Protein AF-A0A6P6B513-F1 (afdb_monomer)

Nearest PDB structures (foldseek):
  8i21-assembly1_A  TM=5.503E-01  e=3.411E+00  Saccharomyces cerevisiae S288C
  4tko-assembly1_B  TM=4.363E-01  e=9.243E+00  Aquifex aeolicus VF5

Sequence (126 aa):
MLTLEQEETMELVKHETSREERELTKAMATIQESVATPPPLNLVRRSGRLVDGEALDLESAMETLKVGMLRTLERADKLRGSTLRRVIEILSPVKKVKFPAASAEFQLRVRKWGLQKNQQREIELG

Structure (mmCIF, N/CA/C/O backbone):
data_AF-A0A6P6B513-F1
#
_entry.id   AF-A0A6P6B513-F1
#
loop_
_atom_site.group_PDB
_atom_site.id
_atom_site.type_symbol
_atom_site.label_atom_id
_atom_site.label_alt_id
_atom_site.label_comp_id
_atom_site.label_asym_id
_atom_site.label_entity_id
_atom_site.label_seq_id
_atom_site.pdbx_PDB_ins_code
_atom_site.Cartn_x
_atom_site.Cartn_y
_atom_site.Cartn_z
_atom_site.occupancy
_atom_site.B_iso_or_equiv
_atom_site.auth_seq_id
_atom_site.auth_comp_id
_atom_site.auth_asym_id
_atom_site.auth_atom_id
_atom_site.pdbx_PDB_model_num
ATOM 1 N N . MET A 1 1 ? -8.303 -4.126 25.271 1.00 73.94 1 MET A N 1
ATOM 2 C CA . MET A 1 1 ? -7.943 -5.480 24.802 1.00 73.94 1 MET A CA 1
ATOM 3 C C . MET A 1 1 ? -8.897 -5.942 23.718 1.00 73.94 1 MET A C 1
ATOM 5 O O . MET A 1 1 ? -10.070 -5.574 23.772 1.00 73.94 1 MET A O 1
ATOM 9 N N . LEU A 1 2 ? -8.401 -6.690 22.730 1.00 82.19 2 LEU A N 1
ATOM 10 C CA . LEU A 1 2 ? -9.224 -7.494 21.816 1.00 82.19 2 LEU A CA 1
ATOM 11 C C . LEU A 1 2 ? -9.775 -8.714 22.571 1.00 82.19 2 LEU A C 1
ATOM 13 O O . LEU A 1 2 ? -9.235 -9.076 23.613 1.00 82.19 2 LEU A O 1
ATOM 17 N N . THR A 1 3 ? -10.895 -9.267 22.114 1.00 89.06 3 THR A N 1
ATOM 18 C CA . THR A 1 3 ? -11.330 -10.602 22.558 1.00 89.06 3 THR A CA 1
ATOM 19 C C . THR A 1 3 ? -10.532 -11.669 21.803 1.00 89.06 3 THR A C 1
ATOM 21 O O . THR A 1 3 ? -9.979 -11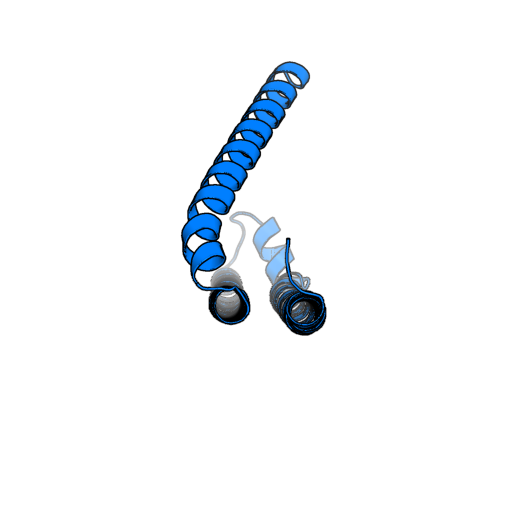.360 20.750 1.00 89.06 3 THR A O 1
ATOM 24 N N . LEU A 1 4 ? -10.496 -12.910 22.302 1.00 88.38 4 LEU A N 1
ATOM 25 C CA . LEU A 1 4 ? -9.792 -14.019 21.634 1.00 88.38 4 LEU A CA 1
ATOM 26 C C . LEU A 1 4 ? -10.280 -14.226 20.189 1.00 88.38 4 LEU A C 1
ATOM 28 O O . LEU A 1 4 ? -9.481 -14.261 19.266 1.00 88.38 4 LEU A O 1
ATOM 32 N N . GLU A 1 5 ? -11.595 -14.218 19.973 1.00 87.88 5 GLU A N 1
ATOM 33 C CA . GLU A 1 5 ? -12.198 -14.303 18.633 1.00 87.88 5 GLU A CA 1
ATOM 34 C C . GLU A 1 5 ? -11.773 -13.139 17.713 1.00 87.88 5 GLU A C 1
ATOM 36 O O . GLU A 1 5 ? -11.492 -13.322 16.526 1.00 87.88 5 GLU A O 1
ATOM 41 N N . GLN A 1 6 ? -11.680 -11.919 18.259 1.00 87.69 6 GLN A N 1
ATOM 42 C CA . GLN A 1 6 ? -11.197 -10.762 17.500 1.00 87.69 6 GLN A CA 1
ATOM 43 C C . GLN A 1 6 ? -9.715 -10.893 17.148 1.00 87.69 6 GLN A C 1
ATOM 45 O O . GLN A 1 6 ? -9.306 -10.414 16.095 1.00 87.69 6 GLN A O 1
ATOM 50 N N . GLU A 1 7 ? -8.916 -11.495 18.024 1.00 91.62 7 GLU A N 1
ATOM 51 C CA . GLU A 1 7 ? -7.486 -11.718 17.826 1.00 91.62 7 GLU A CA 1
ATOM 52 C C . GLU A 1 7 ? -7.227 -12.774 16.747 1.00 91.62 7 GLU A C 1
ATOM 54 O O . GLU A 1 7 ? -6.465 -12.514 15.817 1.00 91.62 7 GLU A O 1
ATOM 59 N N . GLU A 1 8 ? -7.946 -13.897 16.784 1.00 93.12 8 GLU A N 1
ATOM 60 C CA . GLU A 1 8 ? -7.895 -14.924 15.736 1.00 93.12 8 GLU A CA 1
ATOM 61 C C . GLU A 1 8 ? -8.299 -14.353 14.370 1.00 93.12 8 GLU A C 1
ATOM 63 O O . GLU A 1 8 ? -7.590 -14.520 13.374 1.00 93.12 8 GLU A O 1
ATOM 68 N N . THR A 1 9 ? -9.397 -13.593 14.324 1.00 93.75 9 THR A N 1
ATOM 69 C CA . THR A 1 9 ? -9.854 -12.956 13.079 1.00 93.75 9 THR A CA 1
ATOM 70 C C . THR A 1 9 ? -8.852 -11.907 12.581 1.00 93.75 9 THR A C 1
ATOM 72 O O . THR A 1 9 ? -8.643 -11.762 11.375 1.00 93.75 9 THR A O 1
ATOM 75 N N . MET A 1 10 ? -8.193 -11.183 13.491 1.00 93.94 10 MET A N 1
ATOM 76 C CA . MET A 1 10 ? -7.154 -10.212 13.145 1.00 93.94 10 MET A CA 1
ATOM 77 C C . MET A 1 10 ? -5.928 -10.885 12.522 1.00 93.94 10 MET A C 1
ATOM 79 O O . MET A 1 10 ? -5.408 -10.389 11.521 1.00 93.94 10 MET A O 1
ATOM 83 N N . GLU A 1 11 ? -5.475 -12.012 13.076 1.00 95.56 11 GLU A N 1
ATOM 84 C CA . GLU A 1 11 ? -4.339 -12.756 12.524 1.00 95.56 11 GLU A CA 1
ATOM 85 C C . GLU A 1 11 ? -4.641 -13.307 11.124 1.00 95.56 11 GLU A C 1
ATOM 87 O O . GLU A 1 11 ? -3.770 -13.259 10.254 1.00 95.56 11 GLU A O 1
ATOM 92 N N . LEU A 1 12 ? -5.884 -13.716 10.846 1.00 95.62 12 LEU A N 1
ATOM 93 C CA . LEU A 1 12 ? -6.299 -14.089 9.488 1.00 95.62 12 LEU A CA 1
ATOM 94 C C . LEU A 1 12 ? -6.195 -12.909 8.511 1.00 95.62 12 LEU A C 1
ATOM 96 O O . LEU A 1 12 ? -5.563 -13.032 7.458 1.00 95.62 12 LEU A O 1
ATOM 100 N N . VAL A 1 13 ? -6.749 -11.741 8.869 1.00 96.88 13 VAL A N 1
ATOM 101 C CA . VAL A 1 13 ? -6.657 -10.525 8.035 1.00 96.88 13 VAL A CA 1
ATOM 102 C C . VAL A 1 13 ? -5.200 -10.145 7.780 1.00 96.88 13 VAL A C 1
ATOM 104 O O . VAL A 1 13 ? -4.840 -9.777 6.658 1.00 96.88 13 VAL A O 1
ATOM 107 N N . LYS A 1 14 ? -4.355 -10.239 8.807 1.00 95.88 14 LYS A N 1
ATOM 108 C CA . LYS A 1 14 ? -2.924 -9.948 8.720 1.00 95.88 14 LYS A CA 1
ATOM 109 C C . LYS A 1 14 ? -2.212 -10.920 7.787 1.00 95.88 14 LYS A C 1
ATOM 111 O O . LYS A 1 14 ? -1.510 -10.465 6.890 1.00 95.88 14 LYS A O 1
ATOM 116 N N . HIS A 1 15 ? -2.420 -12.226 7.946 1.00 97.69 15 HIS A N 1
ATOM 117 C CA . HIS A 1 15 ? -1.790 -13.236 7.098 1.00 97.69 15 HIS A CA 1
ATOM 118 C C . HIS A 1 15 ? -2.163 -13.057 5.619 1.00 97.69 15 HIS A C 1
ATOM 120 O O . HIS A 1 15 ? -1.289 -13.051 4.751 1.00 97.69 15 HIS A O 1
ATOM 126 N N . GLU A 1 16 ? -3.449 -12.856 5.326 1.00 97.12 16 GLU A N 1
ATOM 127 C CA . GLU A 1 16 ? -3.922 -12.604 3.962 1.00 97.12 16 GLU A CA 1
ATOM 128 C C . GLU A 1 16 ? -3.349 -11.307 3.387 1.00 97.12 16 GLU A C 1
ATOM 130 O O . GLU A 1 16 ? -2.836 -11.307 2.269 1.00 97.12 16 GLU A O 1
ATOM 135 N N . THR A 1 17 ? -3.365 -10.218 4.162 1.00 97.62 17 THR A N 1
ATOM 136 C CA . THR A 1 17 ? -2.789 -8.936 3.729 1.00 97.62 17 THR A CA 1
ATOM 137 C C . THR A 1 17 ? -1.303 -9.090 3.422 1.00 97.62 17 THR A C 1
ATOM 139 O O . THR A 1 17 ? -0.860 -8.694 2.349 1.00 97.62 17 THR A O 1
ATOM 142 N N . SER A 1 18 ? -0.539 -9.736 4.307 1.00 97.62 18 SER A N 1
ATOM 143 C CA . SER A 1 18 ? 0.892 -9.971 4.102 1.00 97.62 18 SER A CA 1
ATOM 144 C C . SER A 1 18 ? 1.182 -10.833 2.876 1.00 97.62 18 SER A C 1
ATOM 146 O O . SER A 1 18 ? 2.214 -10.648 2.231 1.00 97.62 18 SER A O 1
ATOM 148 N N . ARG A 1 19 ? 0.300 -11.776 2.528 1.00 97.94 19 ARG A N 1
ATOM 149 C CA . ARG A 1 19 ? 0.436 -12.535 1.282 1.00 97.94 19 ARG A CA 1
ATOM 150 C C . ARG A 1 19 ? 0.294 -11.616 0.071 1.00 97.94 19 ARG A C 1
ATOM 152 O O . ARG A 1 19 ? 1.168 -11.630 -0.790 1.00 97.94 19 ARG A O 1
ATOM 159 N N . GLU A 1 20 ? -0.744 -10.787 0.030 1.00 97.56 20 GLU A N 1
ATOM 160 C CA . GLU A 1 20 ? -0.967 -9.904 -1.120 1.00 97.56 20 GLU A CA 1
ATOM 161 C C . GLU A 1 20 ? 0.052 -8.764 -1.220 1.00 97.56 20 GLU A C 1
ATOM 163 O O . GLU A 1 20 ? 0.441 -8.377 -2.322 1.00 97.56 20 GLU A O 1
ATOM 168 N N . GLU A 1 21 ? 0.577 -8.279 -0.095 1.00 97.75 21 GLU A N 1
ATOM 169 C CA . GLU A 1 21 ? 1.711 -7.348 -0.074 1.00 97.75 21 GLU A CA 1
ATOM 170 C C . GLU A 1 21 ? 2.967 -7.952 -0.719 1.00 97.75 21 GLU A C 1
ATOM 172 O O . GLU A 1 21 ? 3.691 -7.258 -1.441 1.00 97.75 21 GLU A O 1
ATOM 177 N N . ARG A 1 22 ? 3.223 -9.254 -0.518 1.00 97.50 22 ARG A N 1
ATOM 178 C CA . ARG A 1 22 ? 4.338 -9.949 -1.183 1.00 97.50 22 ARG A CA 1
ATOM 179 C C . ARG A 1 22 ? 4.119 -10.039 -2.687 1.00 97.50 22 ARG A C 1
ATOM 181 O O . ARG A 1 22 ? 5.062 -9.808 -3.437 1.00 97.50 22 ARG A O 1
ATOM 188 N N . GLU A 1 23 ? 2.902 -10.331 -3.132 1.00 96.81 23 GLU A N 1
ATOM 189 C CA . GLU A 1 23 ? 2.583 -10.377 -4.564 1.00 96.81 23 GLU A CA 1
ATOM 190 C C . GLU A 1 23 ? 2.696 -8.997 -5.224 1.00 96.81 23 GLU A C 1
ATOM 192 O O . GLU A 1 23 ? 3.229 -8.880 -6.328 1.00 96.81 23 GLU A O 1
ATOM 197 N N . LEU A 1 24 ? 2.289 -7.928 -4.532 1.00 96.94 24 LEU A N 1
ATOM 198 C CA . LEU A 1 24 ? 2.519 -6.556 -4.995 1.00 96.94 24 LEU A CA 1
ATOM 199 C C . LEU A 1 24 ? 4.008 -6.230 -5.086 1.00 96.94 24 LEU A C 1
ATOM 201 O O . LEU A 1 24 ? 4.445 -5.665 -6.083 1.00 96.94 24 LEU A O 1
ATOM 205 N N . THR A 1 25 ? 4.792 -6.624 -4.082 1.00 96.44 25 THR A N 1
ATOM 206 C CA . THR A 1 25 ? 6.244 -6.397 -4.065 1.00 96.44 25 THR A CA 1
ATOM 207 C C . THR A 1 25 ? 6.934 -7.114 -5.225 1.00 96.44 25 THR A C 1
ATOM 209 O O . THR A 1 25 ? 7.756 -6.514 -5.914 1.00 96.44 25 THR A O 1
ATOM 212 N N . LYS A 1 26 ? 6.562 -8.372 -5.495 1.00 96.62 26 LYS A N 1
ATOM 213 C CA . LYS A 1 26 ? 7.049 -9.119 -6.665 1.00 96.62 26 LYS A CA 1
ATOM 214 C C . LYS A 1 26 ? 6.672 -8.420 -7.970 1.00 96.62 26 LYS A C 1
ATOM 216 O O . LYS A 1 26 ? 7.529 -8.248 -8.826 1.00 96.62 26 LYS A O 1
ATOM 221 N N . ALA A 1 27 ? 5.425 -7.961 -8.103 1.00 95.12 27 ALA A N 1
ATOM 222 C CA . ALA A 1 27 ? 4.983 -7.233 -9.291 1.00 95.12 27 ALA A CA 1
ATOM 223 C C . ALA A 1 27 ? 5.782 -5.935 -9.507 1.00 95.12 27 ALA A C 1
ATOM 225 O O . ALA A 1 27 ? 6.207 -5.668 -10.630 1.00 95.12 27 ALA A O 1
ATOM 226 N N . MET A 1 28 ? 6.038 -5.159 -8.444 1.00 94.44 28 MET A N 1
ATOM 227 C CA . MET A 1 28 ? 6.898 -3.970 -8.519 1.00 94.44 28 MET A CA 1
ATOM 228 C C . MET A 1 28 ? 8.307 -4.331 -8.994 1.00 94.44 28 MET A C 1
ATOM 230 O O . MET A 1 28 ? 8.824 -3.666 -9.889 1.00 94.44 28 MET A O 1
ATOM 234 N N . ALA A 1 29 ? 8.903 -5.391 -8.438 1.00 93.94 29 ALA A N 1
ATOM 235 C CA . ALA A 1 29 ? 10.230 -5.855 -8.834 1.00 93.94 29 ALA A CA 1
ATOM 236 C C . ALA A 1 29 ? 10.274 -6.240 -10.320 1.00 93.94 29 ALA A C 1
ATOM 238 O O . ALA A 1 29 ? 11.123 -5.738 -11.045 1.00 93.94 29 ALA A O 1
ATOM 239 N N . THR A 1 30 ? 9.305 -7.018 -10.810 1.00 92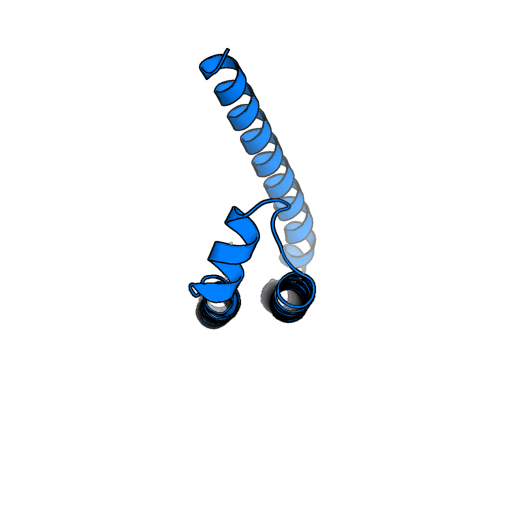.69 30 THR A N 1
ATOM 240 C CA . THR A 1 30 ? 9.228 -7.401 -12.230 1.00 92.69 30 THR A CA 1
ATOM 241 C C . THR A 1 30 ? 9.120 -6.187 -13.160 1.00 92.69 30 THR A C 1
ATOM 243 O O . THR A 1 30 ? 9.767 -6.141 -14.206 1.00 92.69 30 THR A O 1
ATOM 246 N N . ILE A 1 31 ? 8.330 -5.173 -12.790 1.00 91.75 31 ILE A N 1
ATOM 247 C CA . ILE A 1 31 ? 8.209 -3.944 -13.590 1.00 91.75 31 ILE A CA 1
ATOM 248 C C . ILE A 1 31 ? 9.541 -3.180 -13.587 1.00 91.75 31 ILE A C 1
ATOM 250 O O . ILE A 1 31 ? 9.981 -2.714 -14.637 1.00 91.75 31 ILE A O 1
ATOM 254 N N . GLN A 1 32 ? 10.214 -3.075 -12.441 1.00 89.50 32 GLN A N 1
ATOM 255 C CA . GLN A 1 32 ? 11.522 -2.421 -12.343 1.00 89.50 32 GLN A CA 1
ATOM 256 C C . GLN A 1 32 ? 12.614 -3.175 -13.121 1.00 89.50 32 GLN A C 1
ATOM 258 O O . GLN A 1 32 ? 13.419 -2.549 -13.807 1.00 89.50 32 GLN A O 1
ATOM 263 N N . GLU A 1 33 ? 12.616 -4.508 -13.086 1.00 88.50 33 GLU A N 1
ATOM 264 C CA . GLU A 1 33 ? 13.544 -5.357 -13.844 1.00 88.50 33 GLU A CA 1
ATOM 265 C C . GLU A 1 33 ? 13.396 -5.168 -15.362 1.00 88.50 33 GLU A C 1
ATOM 267 O O . GLU A 1 33 ? 14.397 -5.135 -16.084 1.00 88.50 33 GLU A O 1
ATOM 272 N N . SER A 1 34 ? 12.166 -4.948 -15.848 1.00 82.25 34 SER A N 1
ATOM 273 C CA . SER A 1 34 ? 11.891 -4.751 -17.281 1.00 82.25 34 SER A CA 1
ATOM 274 C C . SER A 1 34 ? 12.652 -3.569 -17.901 1.00 82.25 34 SER A C 1
ATOM 276 O O . SER A 1 34 ? 13.029 -3.622 -19.070 1.00 82.25 34 SER A O 1
ATOM 278 N N . VAL A 1 35 ? 12.958 -2.538 -17.107 1.00 75.25 35 VAL A N 1
ATOM 279 C CA . VAL A 1 35 ? 13.737 -1.360 -17.532 1.00 75.25 35 VAL A CA 1
ATOM 280 C C . VAL A 1 35 ? 15.175 -1.356 -17.011 1.00 75.25 35 VAL A C 1
ATOM 282 O O . VAL A 1 35 ? 16.000 -0.583 -17.494 1.00 75.25 35 VAL A O 1
ATOM 285 N N . ALA A 1 36 ? 15.504 -2.225 -16.052 1.00 72.38 36 ALA A N 1
ATOM 286 C CA . ALA A 1 36 ? 16.865 -2.412 -15.544 1.00 72.38 36 ALA A CA 1
ATOM 287 C C . ALA A 1 36 ? 17.734 -3.305 -16.454 1.00 72.38 36 ALA A C 1
ATOM 289 O O . ALA A 1 36 ? 18.939 -3.436 -16.235 1.00 72.38 36 ALA A O 1
ATOM 290 N N . THR A 1 37 ? 17.133 -3.909 -17.481 1.00 66.50 37 THR A N 1
ATOM 291 C CA . THR A 1 37 ? 17.815 -4.703 -18.514 1.00 66.50 37 THR A CA 1
ATOM 292 C C . THR A 1 37 ? 18.785 -3.807 -19.324 1.00 66.50 37 THR A C 1
ATOM 294 O O . THR A 1 37 ? 18.552 -2.601 -19.423 1.00 66.50 37 THR A O 1
ATOM 297 N N . PRO A 1 38 ? 19.897 -4.322 -19.895 1.00 61.25 38 PRO A N 1
ATOM 298 C CA . PRO A 1 38 ? 20.983 -3.482 -20.410 1.00 61.25 38 PRO A CA 1
ATOM 299 C C . PRO A 1 38 ? 20.613 -2.373 -21.412 1.00 61.25 38 PRO A C 1
ATOM 301 O O . PRO A 1 38 ? 21.222 -1.313 -21.301 1.00 61.25 38 PRO A O 1
ATOM 304 N N . PRO A 1 39 ? 19.668 -2.518 -22.364 1.00 66.56 39 PRO A N 1
ATOM 305 C CA . PRO A 1 39 ? 19.430 -1.457 -23.341 1.00 66.56 39 PRO A CA 1
ATOM 306 C C . PRO A 1 39 ? 18.909 -0.160 -22.691 1.00 66.56 39 PRO A C 1
ATOM 308 O O . PRO A 1 39 ? 19.636 0.826 -22.758 1.00 66.56 39 PRO A O 1
ATOM 311 N N . PRO A 1 40 ? 17.781 -0.116 -21.950 1.00 66.56 40 PRO A N 1
ATOM 312 C CA . PRO A 1 40 ? 17.298 1.145 -21.372 1.00 66.56 40 PRO A CA 1
ATOM 313 C C . PRO A 1 40 ? 18.228 1.731 -20.296 1.00 66.56 40 PRO A C 1
ATOM 315 O O . PRO A 1 40 ? 18.476 2.938 -20.282 1.00 66.56 40 PRO A O 1
ATOM 318 N N . LEU A 1 41 ? 18.809 0.894 -19.427 1.00 69.12 41 LEU A N 1
ATOM 319 C CA . LEU A 1 41 ? 19.717 1.353 -18.367 1.00 69.12 41 LEU A CA 1
ATOM 320 C C . LEU A 1 41 ? 20.990 2.007 -18.932 1.00 69.12 41 LEU A C 1
ATOM 322 O O . LEU A 1 41 ? 21.463 3.019 -18.406 1.00 69.12 41 LEU A O 1
ATOM 326 N N . ASN A 1 42 ? 21.546 1.450 -20.011 1.00 69.31 42 ASN A N 1
ATOM 327 C CA . ASN A 1 42 ? 22.718 2.023 -20.670 1.00 69.31 42 ASN A CA 1
ATOM 328 C C . ASN A 1 42 ? 22.390 3.345 -21.381 1.00 69.31 42 ASN A C 1
ATOM 330 O O . ASN A 1 42 ? 23.244 4.233 -21.415 1.00 69.31 42 ASN A O 1
ATOM 334 N N . LEU A 1 43 ? 21.163 3.509 -21.891 1.00 70.00 43 LEU A N 1
ATOM 335 C CA . LEU A 1 43 ? 20.703 4.768 -22.487 1.00 70.00 43 LEU A CA 1
ATOM 336 C C . LEU A 1 43 ? 20.550 5.873 -21.428 1.00 70.00 43 LEU A C 1
ATOM 338 O O . LEU A 1 43 ? 21.037 6.981 -21.645 1.00 70.00 43 LEU A O 1
ATOM 342 N N . VAL A 1 44 ? 20.003 5.565 -20.242 1.00 68.75 44 VAL A N 1
ATOM 343 C CA . VAL A 1 44 ? 19.942 6.515 -19.107 1.00 68.75 44 VAL A CA 1
ATOM 344 C C . VAL A 1 44 ? 21.338 6.992 -18.696 1.00 68.75 44 VAL A C 1
ATOM 346 O O . VAL A 1 44 ? 21.555 8.181 -18.466 1.00 68.75 44 VAL A O 1
ATOM 349 N N . ARG A 1 45 ? 22.321 6.084 -18.635 1.00 72.75 45 ARG A N 1
ATOM 350 C CA . ARG A 1 45 ? 23.705 6.417 -18.246 1.00 72.75 45 ARG A CA 1
ATOM 351 C C . ARG A 1 45 ? 24.437 7.302 -19.260 1.00 72.75 45 ARG A C 1
ATOM 353 O O . ARG A 1 45 ? 25.438 7.919 -18.904 1.00 72.75 45 ARG A O 1
ATOM 360 N N . ARG A 1 46 ? 23.959 7.381 -20.507 1.00 72.19 46 ARG A N 1
ATOM 361 C CA . ARG A 1 46 ? 24.588 8.144 -21.600 1.00 72.19 46 ARG A CA 1
ATOM 362 C C . ARG A 1 46 ? 24.208 9.634 -21.646 1.00 72.19 46 ARG A C 1
ATOM 364 O O . ARG A 1 46 ? 24.641 10.292 -22.590 1.00 72.19 46 ARG A O 1
ATOM 371 N N . SER A 1 47 ? 23.465 10.162 -20.658 1.00 61.34 47 SER A N 1
ATOM 372 C CA . SER A 1 47 ? 23.159 11.594 -20.412 1.00 61.34 47 SER A CA 1
ATOM 373 C C . SER A 1 47 ? 23.470 12.545 -21.581 1.00 61.34 47 SER A C 1
ATOM 375 O O . SER A 1 47 ? 24.507 13.208 -21.602 1.00 61.34 47 SER A O 1
ATOM 377 N N . GLY A 1 48 ? 22.572 12.602 -22.569 1.00 61.22 48 GLY A N 1
ATOM 378 C CA . GLY A 1 48 ? 22.609 13.605 -23.644 1.00 61.22 48 GLY A CA 1
ATOM 379 C C . GLY A 1 48 ? 23.349 13.219 -24.932 1.00 61.22 48 GLY A C 1
ATOM 380 O O . GLY A 1 48 ? 23.375 14.022 -25.857 1.00 61.22 48 GLY A O 1
ATOM 381 N N . ARG A 1 49 ? 23.916 12.007 -25.042 1.00 71.25 49 ARG A N 1
ATOM 382 C CA . ARG A 1 49 ? 24.489 11.461 -26.298 1.00 71.25 49 ARG A CA 1
ATOM 383 C C . ARG A 1 49 ? 23.590 10.426 -26.980 1.00 71.25 49 ARG A C 1
ATOM 385 O O . ARG A 1 49 ? 24.091 9.441 -27.522 1.00 71.25 49 ARG A O 1
ATOM 392 N N . LEU A 1 50 ? 22.278 10.595 -26.884 1.00 70.75 50 LEU A N 1
ATOM 393 C CA . LEU A 1 50 ? 21.320 9.721 -27.561 1.00 70.75 50 LEU A CA 1
ATOM 394 C C . LEU A 1 50 ? 21.135 10.208 -29.000 1.00 70.75 50 LEU A C 1
ATOM 396 O O . LEU A 1 50 ? 21.025 11.411 -29.228 1.00 70.75 50 LEU A O 1
ATOM 400 N N . VAL A 1 51 ? 21.144 9.285 -29.959 1.00 74.06 51 VAL A N 1
ATOM 401 C CA . VAL A 1 51 ? 20.734 9.571 -31.344 1.00 74.06 51 VAL A CA 1
ATOM 402 C C . VAL A 1 51 ? 19.218 9.431 -31.474 1.00 74.06 51 VAL A C 1
ATOM 404 O O . VAL A 1 51 ? 18.584 8.730 -30.681 1.00 74.06 51 VAL A O 1
ATOM 407 N N . ASP A 1 52 ? 18.643 10.104 -32.473 1.00 64.94 52 ASP A N 1
ATOM 408 C CA . ASP A 1 52 ? 17.216 9.998 -32.788 1.00 64.94 52 ASP A CA 1
ATOM 409 C C . ASP A 1 52 ? 16.844 8.520 -33.006 1.00 64.94 52 ASP A C 1
ATOM 411 O O . ASP A 1 52 ? 17.463 7.826 -33.813 1.00 64.94 52 ASP A O 1
ATOM 415 N N . GLY A 1 53 ? 15.892 8.019 -32.214 1.00 67.69 53 GLY A N 1
ATOM 416 C CA . GLY A 1 53 ? 15.558 6.592 -32.095 1.00 67.69 53 GLY A CA 1
ATOM 417 C C . GLY A 1 53 ? 15.855 6.015 -30.707 1.00 67.69 53 GLY A C 1
ATOM 418 O O . GLY A 1 53 ? 14.940 5.552 -30.035 1.00 67.69 53 GLY A O 1
ATOM 419 N N . GLU A 1 54 ? 17.087 6.150 -30.203 1.00 74.06 54 GLU A N 1
ATOM 420 C CA . GLU A 1 54 ? 17.442 5.696 -28.844 1.00 74.06 54 GLU A CA 1
ATOM 421 C C . GLU A 1 54 ? 16.704 6.510 -27.763 1.00 74.06 54 GLU A C 1
ATOM 423 O O . GLU A 1 54 ? 16.348 5.991 -26.705 1.00 74.06 54 GLU A O 1
ATOM 428 N N . ALA A 1 55 ? 16.463 7.798 -28.028 1.00 73.50 55 ALA A N 1
ATOM 429 C CA . ALA A 1 55 ? 15.684 8.658 -27.140 1.00 73.50 55 ALA A CA 1
ATOM 430 C C . ALA A 1 55 ? 14.210 8.221 -27.049 1.00 73.50 55 ALA A C 1
ATOM 432 O O . ALA A 1 55 ? 13.657 8.179 -25.951 1.00 73.50 55 ALA A O 1
ATOM 433 N N .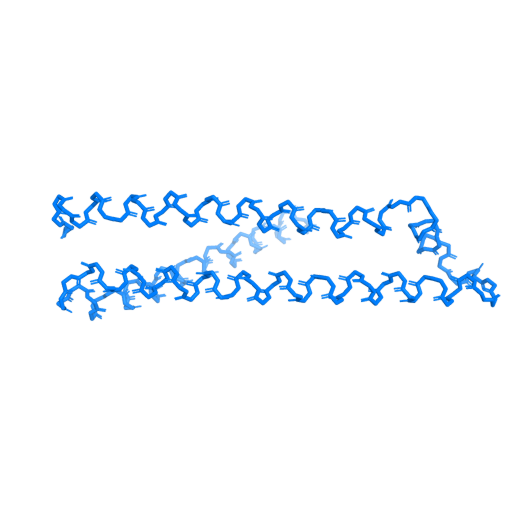 LEU A 1 56 ? 13.605 7.839 -28.181 1.00 77.12 56 LEU A N 1
ATOM 434 C CA . LEU A 1 56 ? 12.218 7.365 -28.252 1.00 77.12 56 LEU A CA 1
ATOM 435 C C . LEU A 1 56 ? 12.055 6.001 -27.566 1.00 77.12 56 LEU A C 1
ATOM 437 O O . LEU A 1 56 ? 11.087 5.786 -26.836 1.00 77.12 56 LEU A O 1
ATOM 441 N N . ASP A 1 57 ? 13.024 5.100 -27.740 1.00 80.62 57 ASP A N 1
ATOM 442 C CA . ASP A 1 57 ? 13.034 3.794 -27.073 1.00 80.62 57 ASP A CA 1
ATOM 443 C C . ASP A 1 57 ? 13.140 3.936 -25.548 1.00 80.62 57 ASP A C 1
ATOM 445 O O . ASP A 1 57 ? 12.432 3.254 -24.798 1.00 80.62 57 ASP A O 1
ATOM 449 N N . LEU A 1 58 ? 13.986 4.856 -25.071 1.00 82.19 58 LEU A N 1
ATOM 450 C CA . LEU A 1 58 ? 14.102 5.154 -23.646 1.00 82.19 58 LEU A CA 1
ATOM 451 C C . LEU A 1 58 ? 12.817 5.778 -23.084 1.00 82.19 58 LEU A C 1
ATOM 453 O O . LEU A 1 58 ? 12.371 5.387 -22.004 1.00 82.19 58 LEU A O 1
ATOM 457 N N . GLU A 1 59 ? 12.214 6.727 -23.800 1.00 83.62 59 GLU A N 1
ATOM 458 C CA . GLU A 1 59 ? 10.953 7.359 -23.399 1.00 83.62 59 GLU A CA 1
ATOM 459 C C . GLU A 1 59 ? 9.820 6.327 -23.292 1.00 83.62 59 GLU A C 1
ATOM 461 O O . GLU A 1 59 ? 9.125 6.267 -22.275 1.00 83.62 59 GLU A O 1
ATOM 466 N N . SER A 1 60 ? 9.698 5.442 -24.282 1.00 85.94 60 SER A N 1
ATOM 467 C CA . SER A 1 60 ? 8.727 4.342 -24.286 1.00 85.94 60 SER A CA 1
ATOM 468 C C . SER A 1 60 ? 8.930 3.371 -23.112 1.00 85.94 60 SER A C 1
ATOM 470 O O . SER A 1 60 ? 7.974 2.995 -22.419 1.00 85.94 60 SER A O 1
ATOM 472 N N . ALA A 1 61 ? 10.183 3.004 -22.820 1.00 85.75 61 ALA A N 1
ATOM 473 C CA . ALA A 1 61 ? 10.518 2.161 -21.673 1.00 85.75 61 ALA A CA 1
ATOM 474 C C . ALA A 1 61 ? 10.170 2.845 -20.337 1.00 85.75 61 ALA A C 1
ATOM 476 O O . ALA A 1 61 ? 9.606 2.214 -19.438 1.00 85.75 61 ALA A O 1
ATOM 477 N N . MET A 1 62 ? 10.455 4.143 -20.208 1.00 87.00 62 MET A N 1
ATOM 478 C CA . MET A 1 62 ? 10.138 4.923 -19.009 1.00 87.00 62 MET A CA 1
ATOM 479 C C . MET A 1 62 ? 8.630 5.091 -18.804 1.00 87.00 62 MET A C 1
ATOM 481 O O . MET A 1 62 ? 8.152 4.962 -17.674 1.00 87.00 62 MET A O 1
ATOM 485 N N . GLU A 1 63 ? 7.862 5.317 -19.871 1.00 90.19 63 GLU A N 1
ATOM 486 C CA . GLU A 1 63 ? 6.402 5.388 -19.778 1.00 90.19 63 GLU A CA 1
ATOM 487 C C . GLU A 1 63 ? 5.808 4.025 -19.390 1.00 90.19 63 GLU A C 1
ATOM 489 O O . GLU A 1 63 ? 4.927 3.955 -18.532 1.00 90.19 63 GLU A O 1
ATOM 494 N N . THR A 1 64 ? 6.356 2.923 -19.912 1.00 89.25 64 THR A N 1
ATOM 495 C CA . THR A 1 64 ? 5.957 1.562 -19.511 1.00 89.25 64 THR A CA 1
ATOM 496 C C . THR A 1 64 ? 6.202 1.313 -18.019 1.00 89.25 64 THR A C 1
ATOM 498 O O . THR A 1 64 ? 5.297 0.845 -17.317 1.00 89.25 64 THR A O 1
ATOM 501 N N . LEU A 1 65 ? 7.385 1.682 -17.503 1.00 91.19 65 LEU A N 1
ATOM 502 C CA . LEU A 1 65 ? 7.693 1.629 -16.067 1.00 91.19 65 LEU A CA 1
ATOM 503 C C . LEU A 1 65 ? 6.678 2.442 -15.264 1.00 91.19 65 LEU A C 1
ATOM 505 O O . LEU A 1 65 ? 6.107 1.941 -14.296 1.00 91.19 65 LEU A O 1
ATOM 509 N N . LYS A 1 66 ? 6.447 3.695 -15.659 1.00 93.12 66 LYS A N 1
ATOM 510 C CA . LYS A 1 66 ? 5.551 4.619 -14.962 1.00 93.12 66 LYS A CA 1
ATOM 511 C C . LYS A 1 66 ? 4.128 4.073 -14.896 1.00 93.12 66 LYS A C 1
ATOM 513 O O . LYS A 1 66 ? 3.562 4.004 -13.806 1.00 93.12 66 LYS A O 1
ATOM 518 N N . VAL A 1 67 ? 3.564 3.631 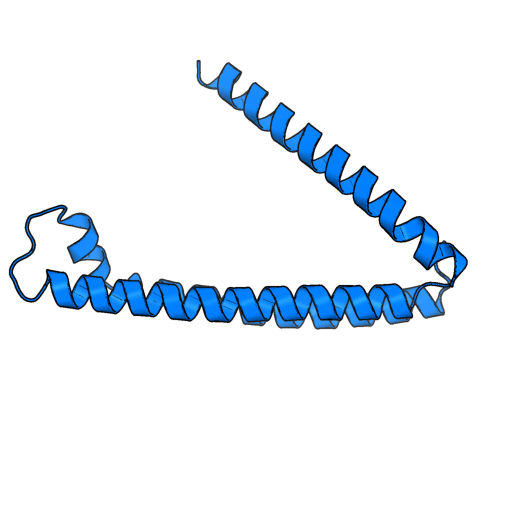-16.019 1.00 95.44 67 VAL A N 1
ATOM 519 C CA . VAL A 1 67 ? 2.212 3.051 -16.072 1.00 95.44 67 VAL A CA 1
ATOM 520 C C . VAL A 1 67 ? 2.125 1.778 -15.227 1.00 95.44 67 VAL A C 1
ATOM 522 O O . VAL A 1 67 ? 1.168 1.610 -14.467 1.00 95.44 67 VAL A O 1
ATOM 525 N N . GLY A 1 68 ? 3.121 0.891 -15.308 1.00 94.31 68 GLY A N 1
ATOM 526 C CA . GLY A 1 68 ? 3.171 -0.324 -14.491 1.00 94.31 68 GLY A CA 1
ATOM 527 C C . GLY A 1 68 ? 3.220 -0.020 -12.989 1.00 94.31 68 GLY A C 1
ATOM 528 O O . GLY A 1 68 ? 2.467 -0.604 -12.200 1.00 94.31 68 GLY A O 1
ATOM 529 N N . MET A 1 69 ? 4.068 0.927 -12.588 1.00 95.62 69 MET A N 1
ATOM 530 C CA . MET A 1 69 ? 4.209 1.351 -11.195 1.00 95.62 69 MET A CA 1
ATOM 531 C C . MET A 1 69 ? 2.931 2.011 -10.674 1.00 95.62 69 MET A C 1
ATOM 533 O O . MET A 1 69 ? 2.478 1.648 -9.591 1.00 95.62 69 MET A O 1
ATOM 537 N N . LEU A 1 70 ? 2.298 2.899 -11.452 1.00 96.88 70 LEU A N 1
ATOM 538 C CA . LEU A 1 70 ? 1.017 3.520 -11.092 1.00 96.88 70 LEU A CA 1
ATOM 539 C C . LEU A 1 70 ? -0.066 2.469 -10.832 1.00 96.88 70 LEU A C 1
ATOM 541 O O . LEU A 1 70 ? -0.698 2.484 -9.779 1.00 96.88 70 LEU A O 1
ATOM 545 N N . ARG A 1 71 ? -0.217 1.488 -11.729 1.00 95.88 71 ARG A N 1
ATOM 546 C CA . ARG A 1 71 ? -1.172 0.380 -11.542 1.00 95.88 71 ARG A CA 1
ATOM 547 C C . ARG A 1 71 ? -0.885 -0.430 -10.280 1.00 95.88 71 ARG A C 1
ATOM 549 O O . ARG A 1 71 ? -1.809 -0.884 -9.605 1.00 95.88 71 ARG A O 1
ATOM 556 N N . THR A 1 72 ? 0.387 -0.634 -9.954 1.00 96.19 72 THR A N 1
ATOM 557 C CA . THR A 1 72 ? 0.773 -1.392 -8.757 1.00 96.19 72 THR A CA 1
ATOM 558 C C . THR A 1 72 ? 0.508 -0.598 -7.479 1.00 96.19 72 THR A C 1
ATOM 560 O O . THR A 1 72 ? -0.002 -1.162 -6.511 1.00 96.19 72 THR A O 1
ATOM 563 N N . LEU A 1 73 ? 0.745 0.716 -7.498 1.00 95.88 73 LEU A N 1
ATOM 564 C CA . LEU A 1 73 ? 0.390 1.626 -6.407 1.00 95.88 73 LEU A CA 1
ATOM 565 C C . LEU A 1 73 ? -1.125 1.685 -6.185 1.00 95.88 73 LEU A C 1
ATOM 567 O O . LEU A 1 73 ? -1.573 1.551 -5.051 1.00 95.88 73 LEU A O 1
ATOM 571 N N . GLU A 1 74 ? -1.926 1.772 -7.248 1.00 97.44 74 GLU A N 1
ATOM 572 C CA . GLU A 1 74 ? -3.389 1.719 -7.137 1.00 97.44 74 GLU A CA 1
ATOM 573 C C . GLU A 1 74 ? -3.872 0.413 -6.491 1.00 97.44 74 GLU A C 1
ATOM 575 O O . GLU A 1 74 ? -4.790 0.415 -5.666 1.00 97.44 74 GLU A O 1
ATOM 580 N N . ARG A 1 75 ? -3.261 -0.728 -6.845 1.00 97.31 75 ARG A N 1
ATOM 581 C CA . ARG A 1 75 ? -3.570 -2.016 -6.205 1.00 97.31 75 ARG A CA 1
ATOM 582 C C . ARG A 1 75 ? -3.154 -2.030 -4.734 1.00 97.31 75 ARG A C 1
ATOM 584 O O . ARG A 1 75 ? -3.905 -2.555 -3.915 1.00 97.31 75 ARG A O 1
ATOM 591 N N . ALA A 1 76 ? -2.011 -1.439 -4.393 1.00 97.69 76 ALA A N 1
ATOM 592 C CA . ALA A 1 76 ? -1.562 -1.308 -3.011 1.00 97.69 76 ALA A CA 1
ATOM 593 C C . ALA A 1 76 ? -2.506 -0.426 -2.178 1.00 97.69 76 ALA A C 1
ATOM 595 O O . ALA A 1 76 ? -2.844 -0.782 -1.049 1.00 97.69 76 ALA A O 1
ATOM 596 N N . ASP A 1 77 ? -2.995 0.680 -2.737 1.00 97.50 77 ASP A N 1
ATOM 597 C CA . ASP A 1 77 ? -3.962 1.555 -2.072 1.00 97.50 77 ASP A CA 1
ATOM 598 C C . ASP A 1 77 ? -5.313 0.859 -1.869 1.00 97.50 77 ASP A C 1
ATOM 600 O O . ASP A 1 77 ? -5.900 0.947 -0.785 1.00 97.50 77 ASP A O 1
ATOM 604 N N . LYS A 1 78 ? -5.778 0.091 -2.865 1.00 97.69 78 LYS A N 1
ATOM 605 C CA . LYS A 1 78 ? -6.969 -0.765 -2.732 1.00 97.69 78 LYS A CA 1
ATOM 606 C C . LYS A 1 78 ? -6.788 -1.815 -1.637 1.00 97.69 78 LYS A C 1
ATOM 608 O O . LYS A 1 78 ? -7.684 -1.963 -0.804 1.00 97.69 78 LYS A O 1
ATOM 613 N N . LEU A 1 79 ? -5.640 -2.500 -1.598 1.00 98.00 79 LEU A N 1
ATOM 614 C CA . LEU A 1 79 ? -5.324 -3.469 -0.548 1.00 98.00 79 LEU A CA 1
ATOM 615 C C . LEU A 1 79 ? -5.364 -2.793 0.826 1.00 98.00 79 LEU A C 1
ATOM 617 O O . LEU A 1 79 ? -6.137 -3.222 1.679 1.00 98.00 79 LEU A O 1
ATOM 621 N N . ARG A 1 80 ? -4.658 -1.668 0.999 1.00 95.44 80 ARG A N 1
ATOM 622 C CA . ARG A 1 80 ? -4.641 -0.887 2.247 1.00 95.44 80 ARG A CA 1
ATOM 623 C C . ARG A 1 80 ? -6.047 -0.497 2.706 1.00 95.44 80 ARG A C 1
ATOM 625 O O . ARG A 1 80 ? -6.387 -0.686 3.873 1.00 95.44 80 ARG A O 1
ATOM 632 N N . GLY A 1 81 ? -6.873 0.025 1.798 1.00 96.38 81 GLY A N 1
ATOM 633 C CA . GLY A 1 81 ? -8.255 0.404 2.096 1.00 96.38 81 GLY A CA 1
ATOM 634 C C . GLY A 1 81 ? -9.127 -0.791 2.489 1.00 96.38 81 GLY A C 1
ATOM 635 O O . GLY A 1 81 ? -9.913 -0.699 3.434 1.00 96.38 81 GLY A O 1
ATOM 636 N N . SER A 1 82 ? -8.969 -1.925 1.802 1.00 97.06 82 SER A N 1
ATOM 637 C CA . SER A 1 82 ? -9.705 -3.157 2.105 1.00 97.06 82 SER A CA 1
ATOM 638 C C . SER A 1 82 ? -9.303 -3.758 3.456 1.00 97.06 82 SER A C 1
ATOM 640 O O . SER A 1 82 ? -10.176 -4.085 4.259 1.00 97.06 82 SER A O 1
ATOM 642 N N . THR A 1 83 ? -8.004 -3.811 3.762 1.00 96.81 83 THR A N 1
ATOM 643 C CA . THR A 1 83 ? -7.483 -4.280 5.048 1.00 96.81 83 THR A CA 1
ATOM 644 C C . THR A 1 83 ? -7.985 -3.395 6.179 1.00 96.81 83 THR A C 1
ATOM 646 O O . THR A 1 83 ? -8.506 -3.907 7.166 1.00 96.81 83 THR A O 1
ATOM 649 N N . LEU A 1 84 ? -7.913 -2.067 6.026 1.00 94.06 84 LEU A N 1
ATOM 650 C CA . LEU A 1 84 ? -8.418 -1.134 7.033 1.00 94.06 84 LEU A CA 1
ATOM 651 C C . LEU A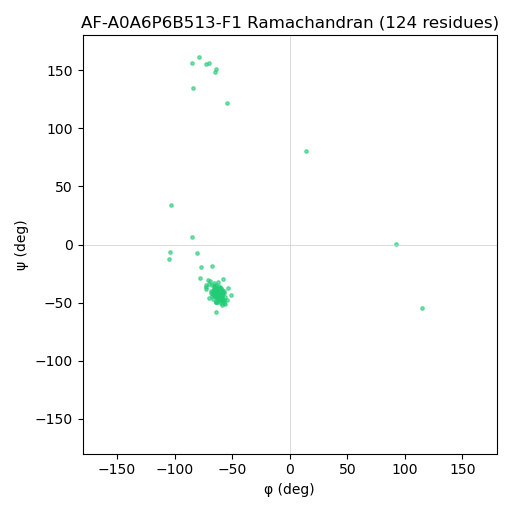 1 84 ? -9.911 -1.349 7.308 1.00 94.06 84 LEU A C 1
ATOM 653 O O . LEU A 1 84 ? -10.326 -1.364 8.465 1.00 94.06 84 LEU A O 1
ATOM 657 N N . ARG A 1 85 ? -10.715 -1.545 6.257 1.00 94.19 85 ARG A N 1
ATOM 658 C CA . ARG A 1 85 ? -12.148 -1.824 6.398 1.00 94.19 85 ARG A CA 1
ATOM 659 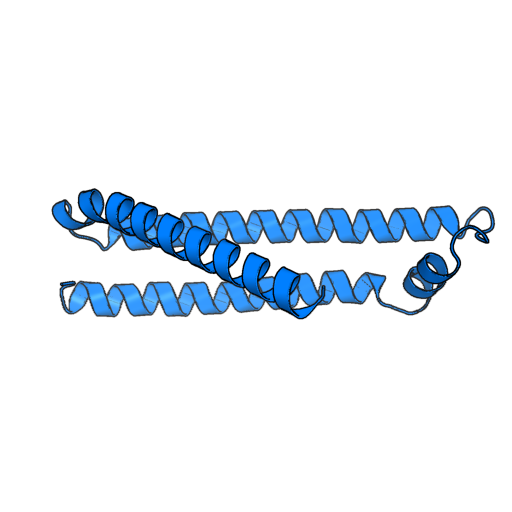C C . ARG A 1 85 ? -12.393 -3.092 7.218 1.00 94.19 85 ARG A C 1
ATOM 661 O O . ARG A 1 85 ? -13.135 -3.032 8.193 1.00 94.19 85 ARG A O 1
ATOM 668 N N . ARG A 1 86 ? -11.705 -4.190 6.890 1.00 95.12 86 ARG A N 1
ATOM 669 C CA . ARG A 1 86 ? -11.812 -5.473 7.610 1.00 95.12 86 ARG A CA 1
ATOM 670 C C . ARG A 1 86 ? -11.378 -5.355 9.071 1.00 95.12 86 ARG A C 1
ATOM 672 O O . ARG A 1 86 ? -12.066 -5.842 9.961 1.00 95.12 86 ARG A O 1
ATOM 679 N N . VAL A 1 87 ? -10.283 -4.640 9.337 1.00 93.06 87 VAL A N 1
ATOM 680 C CA . VAL A 1 87 ? -9.826 -4.341 10.705 1.00 93.06 87 VAL A CA 1
ATOM 681 C C . VAL A 1 87 ? -10.911 -3.596 11.482 1.00 93.06 87 VAL A C 1
ATOM 683 O O . VAL A 1 87 ? -11.253 -3.994 12.593 1.00 93.06 87 VAL A O 1
ATOM 686 N N . ILE A 1 88 ? -11.493 -2.542 10.901 1.00 91.19 88 ILE A N 1
ATOM 687 C CA . ILE A 1 88 ? -12.570 -1.775 11.539 1.00 91.19 88 ILE A CA 1
ATOM 688 C C . ILE A 1 88 ? -13.807 -2.648 11.762 1.00 91.19 88 ILE A C 1
ATOM 690 O O . ILE A 1 88 ? -14.469 -2.488 12.781 1.00 91.19 88 ILE A O 1
ATOM 694 N N . GLU A 1 89 ? -14.144 -3.562 10.854 1.00 91.81 89 GLU A N 1
ATOM 695 C CA . GLU A 1 89 ? -15.279 -4.482 10.994 1.00 91.81 89 GLU A CA 1
ATOM 696 C C . GLU A 1 89 ? -15.135 -5.415 12.202 1.00 91.81 89 GLU A C 1
ATOM 698 O O . GLU A 1 89 ? -16.106 -5.546 12.948 1.00 91.81 89 GLU A O 1
ATOM 703 N N . ILE A 1 90 ? -13.928 -5.934 12.462 1.00 92.56 90 ILE A N 1
ATOM 704 C CA . ILE A 1 90 ? -13.615 -6.819 13.601 1.00 92.56 90 ILE A CA 1
ATOM 705 C C . ILE A 1 90 ? -13.788 -6.114 14.951 1.00 92.56 90 ILE A C 1
ATOM 707 O O . ILE A 1 90 ? -14.206 -6.725 15.935 1.00 92.56 90 ILE A O 1
ATOM 711 N N . LEU A 1 91 ? -13.436 -4.829 15.039 1.00 90.12 91 LEU A N 1
ATOM 712 C CA . LEU A 1 91 ? -13.437 -4.095 16.305 1.00 90.12 91 LEU A CA 1
ATOM 713 C C . LEU A 1 91 ? -14.852 -3.946 16.891 1.00 90.12 91 LEU A C 1
ATOM 715 O O . LEU A 1 91 ? -15.836 -3.775 16.179 1.00 90.12 91 LEU A O 1
ATOM 719 N N . SER A 1 92 ? -14.970 -3.914 18.222 1.00 84.56 92 SER A N 1
ATOM 720 C CA . SER A 1 92 ? -16.248 -3.551 18.851 1.00 84.56 92 SER A CA 1
ATOM 721 C C . SER A 1 92 ? -16.548 -2.056 18.643 1.00 84.56 92 SER A C 1
ATOM 723 O O . SER A 1 92 ? -15.605 -1.275 18.479 1.00 84.56 92 SER A O 1
ATOM 725 N N . PRO A 1 93 ? -17.819 -1.607 18.698 1.00 83.44 93 PRO A N 1
ATOM 726 C CA . PRO A 1 93 ? -18.190 -0.215 18.410 1.00 83.44 93 PRO A CA 1
ATOM 727 C C . PRO A 1 93 ? -17.371 0.821 19.194 1.00 83.44 93 PRO A C 1
ATOM 729 O O . PRO A 1 93 ? -16.850 1.775 18.622 1.00 83.44 93 PRO A O 1
ATOM 732 N N . VAL A 1 94 ? -17.146 0.574 20.489 1.00 85.25 94 VAL A N 1
ATOM 733 C CA . VAL A 1 94 ? -16.323 1.441 21.349 1.00 85.25 94 VAL A CA 1
ATOM 734 C C . VAL A 1 94 ? -14.863 1.501 20.878 1.00 85.25 94 VAL A C 1
ATOM 736 O O . VAL A 1 94 ? -14.236 2.558 20.926 1.00 85.25 94 VAL A O 1
ATOM 739 N N . LYS A 1 95 ? -14.299 0.380 20.409 1.00 84.44 95 LYS A N 1
ATOM 740 C CA . LYS A 1 95 ? -12.917 0.317 19.904 1.00 84.44 95 LYS A CA 1
ATOM 741 C C . LYS A 1 95 ? -12.786 1.002 18.540 1.00 84.44 95 LYS A C 1
ATOM 743 O O . LYS A 1 95 ? -11.772 1.654 18.315 1.00 84.44 95 LYS A O 1
ATOM 748 N N . LYS A 1 96 ? -13.811 0.931 17.678 1.00 85.50 96 LYS A N 1
ATOM 749 C CA . LYS A 1 96 ? -13.833 1.622 16.372 1.00 85.50 96 LYS A CA 1
ATOM 750 C C . LYS A 1 96 ? -13.686 3.134 16.513 1.00 85.50 96 LYS A C 1
ATOM 752 O O . LYS A 1 96 ? -12.968 3.734 15.729 1.00 85.50 96 LYS A O 1
ATOM 757 N N . VAL A 1 97 ? -14.310 3.743 17.525 1.00 87.19 97 VAL A N 1
ATOM 758 C CA . VAL A 1 97 ? -14.210 5.197 17.766 1.00 87.19 97 VAL A CA 1
ATOM 759 C C . VAL A 1 97 ? -12.835 5.591 18.316 1.00 87.19 97 VAL A C 1
ATOM 761 O O . VAL A 1 97 ? -12.299 6.637 17.962 1.00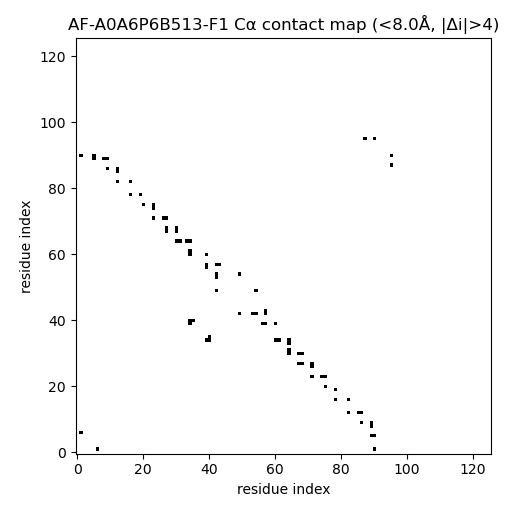 87.19 97 VAL A O 1
ATOM 764 N N . LYS A 1 98 ? -12.233 4.748 19.165 1.00 88.12 98 LYS A N 1
ATOM 765 C CA . LYS A 1 98 ? -10.915 5.019 19.767 1.00 88.12 98 LYS A CA 1
ATOM 766 C C . LYS A 1 98 ? -9.748 4.765 18.812 1.00 88.12 98 LYS A C 1
ATOM 768 O O . LYS A 1 98 ? -8.702 5.393 18.951 1.00 88.12 98 LYS A O 1
ATOM 773 N N . PHE A 1 99 ? -9.918 3.848 17.863 1.00 88.00 99 PHE A N 1
ATOM 774 C CA . PHE A 1 99 ? -8.867 3.444 16.936 1.00 88.00 99 PHE A CA 1
ATOM 775 C C . PHE A 1 99 ? -8.290 4.622 16.122 1.00 88.00 99 PHE A C 1
ATOM 777 O O . PHE A 1 99 ? -7.077 4.804 16.189 1.00 88.00 99 PHE A O 1
ATOM 784 N N . PRO A 1 100 ? -9.090 5.488 15.463 1.00 88.88 100 PRO A N 1
ATOM 785 C CA . PRO A 1 100 ? -8.569 6.633 14.714 1.00 88.88 100 PRO A CA 1
ATOM 786 C C . PRO A 1 100 ? -7.707 7.584 15.547 1.00 88.88 100 PRO A C 1
ATOM 788 O O . PRO A 1 100 ? -6.671 8.037 15.069 1.00 88.88 100 PRO A O 1
ATOM 791 N N . ALA A 1 101 ? -8.099 7.858 16.796 1.00 92.19 101 ALA A N 1
ATOM 792 C CA . ALA A 1 101 ? -7.329 8.716 17.694 1.00 92.19 101 ALA A CA 1
ATOM 793 C C . ALA A 1 101 ? -5.959 8.095 18.011 1.00 92.19 101 ALA A C 1
ATOM 795 O O . ALA A 1 101 ? -4.926 8.731 17.805 1.00 92.19 101 ALA A O 1
ATOM 796 N N . ALA A 1 102 ? -5.939 6.817 18.404 1.00 91.31 102 ALA A N 1
ATOM 797 C CA . ALA A 1 102 ? -4.695 6.091 18.655 1.00 91.31 102 ALA A CA 1
ATOM 798 C C . ALA A 1 102 ? -3.806 6.001 17.397 1.00 91.31 102 ALA A C 1
ATOM 800 O O . ALA A 1 102 ? -2.582 6.120 17.490 1.00 91.31 102 ALA A O 1
ATOM 801 N N . SER A 1 103 ? -4.406 5.831 16.213 1.00 89.69 103 SER A N 1
ATOM 802 C CA . SER A 1 103 ? -3.693 5.840 14.932 1.00 89.69 103 SER A CA 1
ATOM 803 C C . SER A 1 103 ? -3.091 7.210 14.611 1.00 89.69 103 SER A C 1
ATOM 805 O O . SER A 1 103 ? -1.940 7.272 14.181 1.00 89.69 103 SER A O 1
ATOM 807 N N . ALA A 1 104 ? -3.822 8.303 14.840 1.00 93.88 104 ALA A N 1
ATOM 808 C CA . ALA A 1 104 ? -3.324 9.660 14.623 1.00 93.88 104 ALA A CA 1
ATOM 809 C C . ALA A 1 104 ? -2.143 9.973 15.552 1.00 93.88 104 ALA A C 1
ATOM 811 O O . ALA A 1 104 ? -1.097 10.441 15.100 1.00 93.88 104 ALA A O 1
ATOM 812 N N . GLU A 1 105 ? -2.260 9.633 16.836 1.00 96.06 105 GLU A N 1
ATOM 813 C CA . GLU A 1 105 ? -1.157 9.773 17.787 1.00 96.06 105 GLU A CA 1
ATOM 814 C C . GLU A 1 105 ? 0.074 8.959 17.372 1.00 96.06 105 GLU A C 1
ATOM 816 O O . GLU A 1 105 ? 1.204 9.446 17.451 1.00 96.06 105 GLU A O 1
ATOM 821 N N . PHE A 1 106 ? -0.126 7.722 16.909 1.00 94.56 106 PHE A N 1
ATOM 822 C CA . PHE A 1 106 ? 0.959 6.898 16.389 1.00 94.56 106 PHE A CA 1
ATOM 823 C C . PHE A 1 106 ? 1.644 7.559 15.188 1.00 94.56 106 PHE A C 1
ATOM 825 O O . PHE A 1 106 ? 2.868 7.684 15.183 1.00 94.56 106 PHE A O 1
ATOM 832 N N . GLN A 1 107 ? 0.876 8.049 14.210 1.00 94.19 107 GLN A N 1
ATOM 833 C CA . GLN A 1 107 ? 1.422 8.744 13.041 1.00 94.19 107 GLN A CA 1
ATOM 834 C C . GLN A 1 107 ? 2.229 9.989 13.431 1.00 94.19 107 GLN A C 1
ATOM 836 O O . GLN A 1 107 ? 3.303 10.218 12.873 1.00 94.19 107 GLN A O 1
ATOM 841 N N . LEU A 1 108 ? 1.761 10.769 14.410 1.00 97.06 108 LEU A N 1
ATOM 842 C CA . LEU A 1 108 ? 2.495 11.924 14.932 1.00 97.06 108 LEU A CA 1
ATOM 843 C C . LEU A 1 108 ? 3.824 11.511 15.576 1.00 97.06 108 LEU A C 1
ATOM 845 O O . LEU A 1 108 ? 4.853 12.136 15.310 1.00 97.06 108 LEU A O 1
ATOM 849 N N . ARG A 1 109 ? 3.832 10.437 16.377 1.00 96.44 109 ARG A N 1
ATOM 850 C CA . ARG A 1 109 ? 5.061 9.908 16.991 1.00 96.44 109 ARG A CA 1
ATOM 851 C C . ARG A 1 109 ? 6.060 9.421 15.944 1.00 96.44 109 ARG A C 1
ATOM 853 O O . ARG A 1 109 ? 7.234 9.774 16.033 1.00 96.44 109 ARG A O 1
ATOM 860 N N . VAL A 1 110 ? 5.601 8.681 14.934 1.00 95.88 110 VAL A N 1
ATOM 861 C CA . VAL A 1 110 ? 6.450 8.217 13.823 1.00 95.88 110 VAL A CA 1
ATOM 862 C C . VAL A 1 110 ? 7.044 9.400 13.059 1.00 95.88 110 VAL A C 1
ATOM 864 O O . VAL A 1 110 ? 8.249 9.425 12.818 1.00 95.88 110 VAL A O 1
ATOM 867 N N . ARG A 1 111 ? 6.232 10.415 12.730 1.00 95.12 111 ARG A N 1
ATOM 868 C CA . ARG A 1 111 ? 6.716 11.633 12.058 1.00 95.12 111 ARG A CA 1
ATOM 869 C C . ARG A 1 111 ? 7.771 12.359 12.885 1.00 95.12 111 ARG A C 1
ATOM 871 O O . ARG A 1 111 ? 8.818 12.712 12.350 1.00 95.12 111 ARG A O 1
ATOM 878 N N . LYS A 1 112 ? 7.522 12.552 14.183 1.00 96.38 112 LYS A N 1
ATOM 879 C CA . LYS A 1 112 ? 8.478 13.198 15.092 1.00 96.38 112 LYS A CA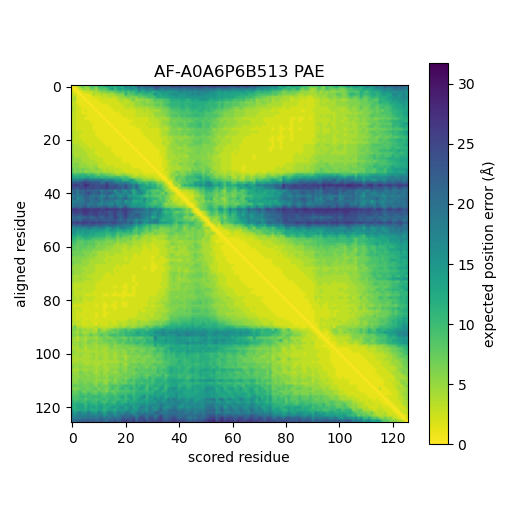 1
ATOM 880 C C . LYS A 1 112 ? 9.804 12.439 15.134 1.00 96.38 112 LYS A C 1
ATOM 882 O O . LYS A 1 112 ? 10.856 13.057 15.011 1.00 96.38 112 LYS A O 1
ATOM 887 N N . TRP A 1 113 ? 9.750 11.114 15.253 1.00 96.38 113 TRP A N 1
ATOM 888 C CA . TRP A 1 113 ? 10.942 10.271 15.253 1.00 96.38 113 TRP A CA 1
ATOM 889 C C . TRP A 1 113 ? 11.725 10.360 13.936 1.00 96.38 113 TRP A C 1
ATOM 891 O O . TRP A 1 113 ? 12.945 10.509 13.960 1.00 96.38 113 TRP A O 1
ATOM 901 N N . GLY A 1 114 ? 11.034 10.342 12.791 1.00 95.62 114 GLY A N 1
ATOM 902 C CA . GLY A 1 114 ? 11.661 10.517 11.479 1.00 95.62 114 GLY A CA 1
ATOM 903 C C . GLY A 1 114 ? 12.388 11.858 11.340 1.00 95.62 114 GLY A C 1
ATOM 904 O O . GLY A 1 114 ? 13.526 11.897 10.880 1.00 95.62 114 GLY A O 1
ATOM 905 N N . LEU A 1 115 ? 11.778 12.951 11.811 1.00 95.81 115 LEU A N 1
ATOM 906 C CA . LEU A 1 115 ? 12.406 14.278 11.809 1.00 95.81 115 LEU A CA 1
ATOM 907 C C . LEU A 1 115 ? 13.654 14.333 12.698 1.00 95.81 115 LEU A C 1
ATOM 909 O O . LEU A 1 115 ? 14.676 14.867 12.276 1.00 95.81 115 LEU A O 1
ATOM 913 N N . GLN A 1 116 ? 13.597 13.741 13.893 1.00 94.94 116 GLN A N 1
ATOM 914 C CA . GLN A 1 116 ? 14.749 13.660 14.798 1.00 94.94 116 GLN A CA 1
ATOM 915 C C . GLN A 1 116 ? 15.902 12.860 14.181 1.00 94.94 116 GLN A C 1
ATOM 917 O O . GLN A 1 116 ? 17.052 13.283 14.242 1.00 94.94 116 GLN A O 1
ATOM 922 N N . LYS A 1 117 ? 15.597 11.723 13.541 1.00 94.50 117 LYS A N 1
ATOM 923 C CA . LYS A 1 117 ? 16.581 10.915 12.805 1.00 94.50 117 LYS A CA 1
ATOM 924 C C . LYS A 1 117 ? 17.245 11.703 11.677 1.00 94.50 117 LYS A C 1
ATOM 926 O O . LYS A 1 117 ? 18.450 11.566 11.493 1.00 94.50 117 LYS A O 1
ATOM 931 N N . ASN A 1 118 ? 16.482 12.508 10.940 1.00 92.12 118 ASN A N 1
ATOM 932 C CA . ASN A 1 118 ? 17.040 13.353 9.887 1.00 92.12 118 ASN A CA 1
ATOM 933 C C . ASN A 1 118 ? 17.949 14.441 10.463 1.00 92.12 118 ASN A C 1
ATOM 935 O O . ASN A 1 118 ? 19.073 14.569 10.004 1.00 92.12 118 ASN A O 1
ATOM 939 N N . GLN A 1 119 ? 17.519 15.158 11.505 1.00 91.44 119 GLN A N 1
ATOM 940 C CA . GLN A 1 119 ? 18.358 16.166 12.170 1.00 91.44 119 GLN A CA 1
ATOM 941 C C . GLN A 1 119 ? 19.675 15.578 12.683 1.00 91.44 119 GLN A C 1
ATOM 943 O O . GLN A 1 119 ? 20.728 16.177 12.503 1.00 91.44 119 GLN A O 1
ATOM 948 N N . GLN A 1 120 ? 19.624 14.383 13.274 1.00 89.25 120 GLN A N 1
ATOM 949 C CA . GLN A 1 120 ? 20.816 13.683 13.740 1.00 89.25 120 GLN A CA 1
ATOM 950 C C . GLN A 1 120 ? 21.779 13.359 12.586 1.00 89.25 120 GLN A C 1
ATOM 952 O O . GLN A 1 120 ? 22.979 13.565 12.722 1.00 89.25 120 GLN A O 1
ATOM 957 N N . ARG A 1 121 ? 21.260 12.908 11.435 1.00 89.00 121 ARG A N 1
ATOM 958 C CA . ARG A 1 121 ? 22.078 12.644 10.239 1.00 89.00 121 ARG A CA 1
ATOM 959 C C . ARG A 1 121 ? 22.714 13.905 9.661 1.00 89.00 121 ARG A C 1
ATOM 961 O O . ARG A 1 121 ? 23.852 13.839 9.225 1.00 89.00 121 ARG A O 1
ATOM 968 N N . GLU A 1 122 ? 22.000 15.026 9.656 1.00 86.62 122 GLU A N 1
ATOM 969 C CA . GLU A 1 122 ? 22.537 16.310 9.180 1.00 86.62 122 GLU A CA 1
ATOM 970 C C . GLU A 1 122 ? 23.675 16.817 10.082 1.00 86.62 122 GLU A C 1
ATOM 972 O O . GLU A 1 122 ? 24.654 17.354 9.583 1.00 86.62 122 GLU A O 1
ATOM 977 N N . ILE A 1 123 ? 23.588 16.591 11.400 1.00 85.81 123 ILE A N 1
ATOM 978 C CA . ILE A 1 123 ? 24.665 16.917 12.354 1.00 85.81 123 ILE A CA 1
ATOM 979 C C . ILE A 1 123 ? 25.873 15.981 12.188 1.00 85.81 123 ILE A C 1
ATOM 981 O O . ILE A 1 123 ? 27.001 16.401 12.395 1.00 85.81 123 ILE A O 1
ATOM 985 N N . GLU A 1 124 ? 25.656 14.712 11.836 1.00 76.62 124 GLU A N 1
ATOM 986 C CA . GLU A 1 124 ? 26.732 13.729 11.625 1.00 76.62 124 GLU A CA 1
ATOM 987 C C . GLU A 1 124 ? 27.469 13.901 10.284 1.00 76.62 124 GLU A C 1
ATOM 989 O O . GLU A 1 124 ? 28.572 13.379 10.125 1.00 76.62 124 GLU A O 1
ATOM 994 N N . LEU A 1 125 ? 26.857 14.589 9.314 1.00 76.12 125 LEU A N 1
ATOM 995 C CA . LEU A 1 125 ? 27.395 14.801 7.964 1.00 76.12 125 LEU A CA 1
ATOM 996 C C . LEU A 1 125 ? 27.950 16.219 7.729 1.00 76.12 125 LEU A C 1
ATOM 998 O O . LEU A 1 125 ? 28.510 16.459 6.657 1.00 76.12 125 LEU A O 1
ATOM 1002 N N . GLY A 1 126 ? 27.782 17.135 8.687 1.00 57.66 126 GLY A N 1
ATOM 1003 C CA . GLY A 1 126 ? 28.313 18.506 8.664 1.00 57.66 126 GLY A CA 1
ATOM 1004 C C . GLY A 1 126 ? 29.508 18.682 9.587 1.00 57.66 126 GLY A C 1
ATOM 1005 O O . GLY A 1 126 ? 30.401 19.475 9.215 1.00 57.66 126 GLY A O 1
#

Organism: Durio zibethinus (NCBI:txid66656)

Mean predicted aligned error: 8.16 Å

InterPro domains:
  IPR025422 Transcription factor TGA like domain [PS51806] (1-120)
  IPR051886 Seed Development and Stress Response Regulator [PTHR46354] (2-122)

Secondary structure (DSSP, 8-state):
---HHHHHHHHHHHHHHHHHHHHHHHHHHHHHHHHHSHHHHHHHHTTT-PPTTHHHHHHHHHHHHHHHHHHHHHHHHHHHHHHHHHHHHHS-HHHHHHHHHHHHHHHHHHHHHHHHHHHHHHHHH-

Radius of gyration: 21.83 Å; Cα contacts (8 Å, |Δi|>4): 43; chains: 1; bounding box: 46×33×58 Å

Foldseek 3Di:
DADPVLVVLLVVLVVVLVVVVVVLVVQLVVLVVQCVPPLLVVLVVVPPPDDVPSVVVNVVSVVSSVVSVVVSVVVVVVSVVVSVVSNLVSDDPVVNVVVVVVVVVVVVVVVVVVVVVVVVVVVVVD

Solvent-accessible surface area (backbone atoms only — not comparable to full-atom values): 7036 Å² total; per-residue (Å²): 132,79,53,71,70,44,47,57,53,45,52,50,54,48,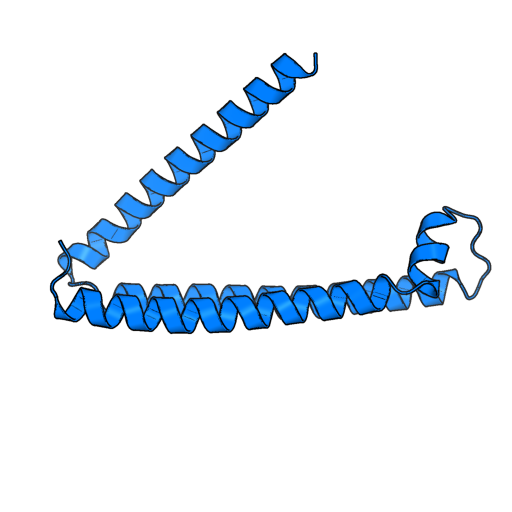53,54,47,56,51,53,52,50,55,50,51,51,52,52,48,54,43,52,50,71,45,62,41,69,71,49,42,53,55,64,73,45,75,86,73,66,52,95,59,58,52,57,54,41,50,52,46,51,51,52,40,49,54,50,51,51,56,52,50,54,51,49,52,50,50,54,54,52,51,53,51,54,55,51,67,63,41,54,76,75,50,48,68,48,44,61,55,57,50,51,54,48,52,52,52,54,51,51,50,53,52,52,54,49,54,52,51,54,64,75,75,106

pLDDT: mean 87.86, std 10.4, range [57.66, 98.0]